Protein AF-A0A914QQ94-F1 (afdb_monomer_lite)

Secondary structure (DSSP, 8-state):
------EEE-TTSBPTT-SSBHHHHHHHHHHH-HHHHHHHTTSPEEEEEEEE-STT--SSEEEEEEEEEETTEEEEEEEEEEEEGGG----

Foldseek 3Di:
DDDFDWDWADQQDPDVLFLDGNVVVLVCCCVPPPVCVVPPVPFAWPTKTKTWPCPPVDPFWTKIWIWTDTPPDPDIDIDIDIGTCVRRDDD

Radius of gyration: 13.31 Å; chains: 1; bounding box: 34×27×37 Å

Sequence (91 aa):
MSETKHSFVNGKDFIDGCSFSVEWLLKSLKENDKEFQQKFGKKNVKEVNAYDISDGRGVASVVLRCTIHFIDSDETYSTILKVPGMELMIF

Structure (mmCIF, N/CA/C/O backbone):
data_AF-A0A914QQ94-F1
#
_entry.id   AF-A0A914QQ94-F1
#
loop_
_atom_site.group_PDB
_atom_site.id
_atom_site.type_symbol
_atom_site.label_atom_id
_atom_site.label_alt_id
_atom_site.label_comp_id
_atom_site.label_asym_id
_atom_site.label_entity_id
_atom_site.label_seq_id
_atom_site.pdbx_PDB_ins_code
_atom_site.Cartn_x
_atom_site.Cartn_y
_atom_site.Cartn_z
_atom_site.occupancy
_atom_site.B_iso_or_equiv
_atom_site.auth_seq_id
_atom_site.auth_comp_id
_atom_site.auth_asym_id
_atom_site.auth_atom_id
_atom_site.pdbx_PDB_model_num
ATOM 1 N N . MET A 1 1 ? -3.530 -6.313 -26.612 1.00 32.69 1 MET A N 1
ATOM 2 C CA . MET A 1 1 ? -4.475 -6.342 -25.479 1.00 32.69 1 MET A CA 1
ATOM 3 C C . MET A 1 1 ? -3.627 -6.582 -24.251 1.00 32.69 1 MET A C 1
ATOM 5 O O . MET A 1 1 ? -3.186 -7.702 -24.064 1.00 32.69 1 MET A O 1
ATOM 9 N N . SER A 1 2 ? -3.253 -5.523 -23.535 1.00 33.00 2 SER A N 1
ATOM 10 C CA . SER A 1 2 ? -2.388 -5.650 -22.359 1.00 33.00 2 SER A CA 1
ATOM 11 C C . SER A 1 2 ? -3.244 -6.160 -21.205 1.00 33.00 2 SER A C 1
ATOM 13 O O . SER A 1 2 ? -4.164 -5.469 -20.771 1.00 33.00 2 SER A O 1
ATOM 15 N N . GLU A 1 3 ? -3.001 -7.398 -20.787 1.00 35.44 3 GLU A N 1
ATOM 16 C CA . GLU A 1 3 ? -3.659 -8.027 -19.645 1.00 35.44 3 GLU A CA 1
ATOM 17 C C . GLU A 1 3 ? -3.362 -7.209 -18.386 1.00 35.44 3 GLU A C 1
ATOM 19 O O . GLU A 1 3 ? -2.229 -7.136 -17.914 1.00 35.44 3 GLU A O 1
ATOM 24 N N . THR A 1 4 ? -4.384 -6.540 -17.856 1.00 38.28 4 THR A N 1
ATOM 25 C CA . THR A 1 4 ? -4.311 -5.883 -16.553 1.00 38.28 4 THR A CA 1
ATOM 26 C C . THR A 1 4 ? -4.214 -6.981 -15.495 1.00 38.28 4 THR A C 1
ATOM 28 O O . THR A 1 4 ? -5.209 -7.624 -15.165 1.00 38.28 4 THR A O 1
ATOM 31 N N . LYS A 1 5 ? -3.001 -7.255 -15.003 1.00 43.38 5 LYS A N 1
ATOM 32 C CA . LYS A 1 5 ? -2.778 -8.163 -13.871 1.00 43.38 5 LYS A CA 1
ATOM 33 C C . LYS A 1 5 ? -3.370 -7.517 -12.616 1.00 43.38 5 LYS A C 1
ATOM 35 O O . LYS A 1 5 ? -2.831 -6.546 -12.094 1.00 43.38 5 LYS A O 1
ATOM 40 N N . HIS A 1 6 ? -4.508 -8.039 -12.172 1.00 47.38 6 HIS A N 1
ATOM 41 C CA . HIS A 1 6 ? -5.112 -7.702 -10.888 1.00 47.38 6 HIS A CA 1
ATOM 42 C C . HIS A 1 6 ? -4.527 -8.633 -9.826 1.00 47.38 6 HIS A C 1
ATOM 44 O O . HIS A 1 6 ? -4.843 -9.823 -9.805 1.00 47.38 6 HIS A O 1
ATOM 50 N N . SER A 1 7 ? -3.649 -8.104 -8.977 1.00 52.41 7 SER A N 1
ATOM 51 C CA . SER A 1 7 ? -3.040 -8.871 -7.890 1.00 52.41 7 SER A CA 1
ATOM 52 C C . SER A 1 7 ? -3.785 -8.608 -6.589 1.00 52.41 7 SER A C 1
ATOM 54 O O . SER A 1 7 ? -3.775 -7.492 -6.072 1.00 52.41 7 SER A O 1
ATOM 56 N N . PHE A 1 8 ? -4.438 -9.656 -6.088 1.00 51.84 8 PHE A N 1
ATOM 57 C CA . PHE A 1 8 ? -5.186 -9.673 -4.835 1.00 51.84 8 PHE A CA 1
ATOM 58 C C . PHE A 1 8 ? -4.239 -10.040 -3.699 1.00 51.84 8 PHE A C 1
ATOM 60 O O . PHE A 1 8 ? -3.786 -11.181 -3.622 1.00 51.84 8 PHE A O 1
ATOM 67 N N . VAL A 1 9 ? -3.924 -9.090 -2.823 1.00 55.88 9 VAL A N 1
ATOM 68 C CA . VAL A 1 9 ? -2.887 -9.290 -1.805 1.00 55.88 9 VAL A CA 1
ATOM 69 C C . VAL A 1 9 ? -3.409 -9.009 -0.395 1.00 55.88 9 VAL A C 1
ATOM 71 O O . VAL A 1 9 ? -3.919 -7.928 -0.093 1.00 55.88 9 VAL A O 1
ATOM 74 N N . ASN A 1 10 ? -3.304 -10.022 0.476 1.00 55.47 10 ASN A N 1
ATOM 75 C CA . ASN A 1 10 ? -3.556 -9.906 1.916 1.00 55.47 10 ASN A CA 1
ATOM 76 C C . ASN A 1 10 ? -2.375 -9.166 2.582 1.00 55.47 10 ASN A C 1
ATOM 78 O O . ASN A 1 10 ? -1.301 -9.082 2.000 1.00 55.47 10 ASN A O 1
ATOM 82 N N . GLY A 1 11 ? -2.530 -8.629 3.797 1.00 53.41 11 GLY A N 1
ATOM 83 C CA . GLY A 1 11 ? -1.597 -7.650 4.387 1.00 53.41 11 GLY A CA 1
ATOM 84 C C . GLY A 1 11 ? -0.109 -8.045 4.421 1.00 53.41 11 GLY A C 1
ATOM 85 O O . GLY A 1 11 ? 0.740 -7.163 4.366 1.00 53.41 11 GLY A O 1
ATOM 86 N N . LYS A 1 12 ? 0.212 -9.344 4.443 1.00 57.09 12 LYS A N 1
ATOM 87 C CA . LYS A 1 12 ? 1.591 -9.873 4.459 1.00 57.09 12 LYS A CA 1
ATOM 88 C C . LYS A 1 12 ? 2.144 -10.260 3.086 1.00 57.09 12 LYS A C 1
ATOM 90 O O . LYS A 1 12 ? 3.269 -10.744 2.998 1.00 57.09 12 LYS A O 1
ATOM 95 N N . ASP A 1 13 ? 1.345 -10.110 2.041 1.00 71.56 13 ASP A N 1
ATOM 96 C CA . ASP A 1 13 ? 1.691 -10.551 0.700 1.00 71.56 13 ASP A CA 1
ATOM 97 C C . ASP A 1 13 ? 2.511 -9.481 -0.042 1.00 71.56 13 ASP A C 1
ATOM 99 O O . ASP A 1 13 ? 2.496 -8.289 0.305 1.00 71.56 13 ASP A O 1
ATOM 103 N N . PHE A 1 14 ? 3.279 -9.927 -1.032 1.00 73.88 14 PHE A N 1
ATOM 104 C CA . PHE A 1 14 ? 4.098 -9.058 -1.867 1.00 73.88 14 PHE A CA 1
ATOM 105 C C . PHE A 1 14 ? 3.266 -8.576 -3.042 1.00 73.88 14 PHE A C 1
ATOM 107 O O . PHE A 1 14 ? 2.507 -9.333 -3.637 1.00 73.88 14 PHE A O 1
ATOM 114 N N . ILE A 1 15 ? 3.417 -7.306 -3.408 1.00 73.50 15 ILE A N 1
ATOM 115 C CA . ILE A 1 15 ? 2.777 -6.825 -4.630 1.00 73.50 15 ILE A CA 1
ATOM 116 C C . ILE A 1 15 ? 3.471 -7.503 -5.818 1.00 73.50 15 ILE A C 1
ATOM 118 O O . ILE A 1 15 ? 4.692 -7.434 -5.933 1.00 73.50 15 ILE A O 1
ATOM 122 N N . ASP A 1 16 ? 2.700 -8.173 -6.681 1.00 69.44 16 ASP A N 1
ATOM 123 C CA . ASP A 1 16 ? 3.228 -8.889 -7.853 1.00 69.44 16 ASP A CA 1
ATOM 124 C C . ASP A 1 16 ? 4.150 -7.981 -8.676 1.00 69.44 16 ASP A C 1
ATOM 126 O O . ASP A 1 16 ? 3.790 -6.857 -9.034 1.00 69.44 16 ASP A O 1
ATOM 130 N N . GLY A 1 17 ? 5.361 -8.468 -8.945 1.00 66.00 17 GLY A N 1
ATOM 131 C CA . GLY A 1 17 ? 6.385 -7.708 -9.656 1.00 66.00 17 GLY A CA 1
ATOM 132 C C . GLY A 1 17 ? 7.093 -6.638 -8.821 1.00 66.00 17 GLY A C 1
ATOM 133 O O . GLY A 1 17 ? 7.792 -5.818 -9.403 1.00 66.00 17 GLY A O 1
ATOM 134 N N . CYS A 1 18 ?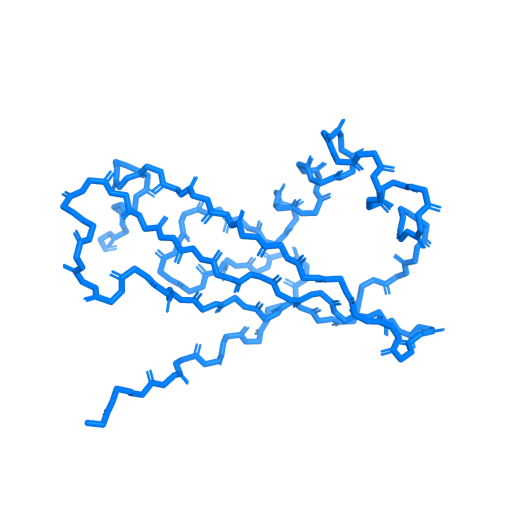 6.935 -6.620 -7.494 1.00 70.00 18 CYS A N 1
ATOM 135 C CA . CYS A 1 18 ? 7.596 -5.685 -6.582 1.00 70.00 18 CYS A CA 1
ATOM 136 C C . CYS A 1 18 ? 8.235 -6.385 -5.376 1.00 70.00 18 CYS A C 1
ATOM 138 O O . CYS A 1 18 ? 7.690 -7.335 -4.822 1.00 70.00 18 CYS A O 1
ATOM 140 N N . SER A 1 19 ? 9.369 -5.855 -4.910 1.00 75.62 19 SER A N 1
ATOM 141 C CA . SER A 1 19 ? 10.109 -6.407 -3.761 1.00 75.62 19 SER A CA 1
ATOM 142 C C . SER A 1 19 ? 9.605 -5.928 -2.394 1.00 75.62 19 SER A C 1
ATOM 144 O O . SER A 1 19 ? 10.216 -6.231 -1.371 1.00 75.62 19 SER A O 1
ATOM 146 N N . PHE A 1 20 ? 8.508 -5.169 -2.351 1.00 80.00 20 PHE A N 1
ATOM 147 C CA . PHE A 1 20 ? 7.917 -4.660 -1.114 1.00 80.00 20 PHE A CA 1
ATOM 148 C C . PHE A 1 20 ? 6.517 -5.235 -0.879 1.00 80.00 20 PHE A C 1
ATOM 150 O O . PHE A 1 20 ? 5.770 -5.554 -1.807 1.00 80.00 20 PHE A O 1
ATOM 157 N N . SER A 1 21 ? 6.165 -5.354 0.398 1.00 84.31 21 SER A N 1
ATOM 158 C CA . SER A 1 21 ? 4.898 -5.934 0.845 1.00 84.31 21 SER A CA 1
ATOM 159 C C . SER A 1 21 ? 3.783 -4.892 0.942 1.00 84.31 21 SER A C 1
ATOM 161 O O . SER A 1 21 ? 4.033 -3.690 1.089 1.00 84.31 21 SER A O 1
ATOM 163 N N . VAL A 1 22 ? 2.534 -5.359 0.969 1.00 83.88 22 VAL A N 1
ATOM 164 C CA . VAL A 1 22 ? 1.362 -4.516 1.268 1.00 83.88 22 VAL A CA 1
ATOM 165 C C . VAL A 1 22 ? 1.517 -3.799 2.611 1.00 83.88 22 VAL A C 1
ATOM 167 O O . VAL A 1 22 ? 1.225 -2.609 2.721 1.00 83.88 22 VAL A O 1
ATOM 170 N N . GLU A 1 23 ? 2.038 -4.488 3.626 1.00 85.56 23 GLU A N 1
ATOM 171 C CA . GLU A 1 23 ? 2.371 -3.906 4.928 1.00 85.56 23 GLU A CA 1
ATOM 172 C C . GLU A 1 23 ? 3.312 -2.700 4.821 1.00 85.56 23 GLU A C 1
ATOM 174 O O . GLU A 1 23 ? 3.069 -1.677 5.464 1.00 85.56 23 GLU A O 1
ATOM 179 N N . TRP A 1 24 ? 4.352 -2.791 3.986 1.00 87.38 24 TRP A N 1
ATOM 180 C CA . TRP A 1 24 ? 5.286 -1.687 3.771 1.00 87.38 24 TRP A CA 1
ATOM 181 C C . TRP A 1 24 ? 4.586 -0.494 3.119 1.00 87.38 24 TRP A C 1
ATOM 183 O O . TRP A 1 24 ? 4.724 0.628 3.599 1.00 87.38 24 TRP A O 1
ATOM 193 N N . LEU A 1 25 ? 3.763 -0.731 2.091 1.00 87.38 25 LEU A N 1
ATOM 194 C CA . LEU A 1 25 ? 2.980 0.320 1.436 1.00 87.38 25 LEU A CA 1
ATOM 195 C C . LEU A 1 25 ? 2.045 1.026 2.430 1.00 87.38 25 LEU A C 1
ATOM 197 O O . LEU A 1 25 ? 2.035 2.254 2.519 1.00 87.38 25 LEU A O 1
ATOM 201 N N . LEU A 1 26 ? 1.271 0.256 3.199 1.00 88.62 26 LEU A N 1
ATOM 202 C CA . LEU A 1 26 ? 0.329 0.796 4.179 1.00 88.62 26 LEU A CA 1
ATOM 203 C C . LEU A 1 26 ? 1.043 1.562 5.291 1.00 88.62 26 LEU A C 1
ATOM 205 O O . LEU A 1 26 ? 0.555 2.607 5.722 1.00 88.62 26 LEU A O 1
ATOM 209 N N . LYS A 1 27 ? 2.192 1.065 5.753 1.00 89.00 27 LYS A N 1
ATOM 210 C CA . LYS A 1 27 ? 3.023 1.763 6.733 1.00 89.00 27 LYS A CA 1
ATOM 211 C C . LYS A 1 27 ? 3.531 3.091 6.164 1.00 89.00 27 LYS A C 1
ATOM 213 O O . LYS A 1 27 ? 3.316 4.125 6.790 1.00 89.00 27 LYS A O 1
ATOM 218 N N . SER A 1 28 ? 4.085 3.083 4.953 1.00 89.50 28 SER A N 1
ATOM 219 C CA . SER A 1 28 ? 4.568 4.286 4.269 1.00 89.50 28 SER A CA 1
ATOM 220 C C . SER A 1 28 ? 3.474 5.344 4.120 1.00 89.50 28 SER A C 1
ATOM 222 O O . SER A 1 28 ? 3.721 6.514 4.409 1.00 89.50 28 SER A O 1
ATOM 224 N N . LEU A 1 29 ? 2.248 4.949 3.758 1.00 90.12 29 LEU A N 1
ATOM 225 C CA . LEU A 1 29 ? 1.100 5.860 3.690 1.00 90.12 29 LEU A CA 1
ATOM 226 C C . LEU A 1 29 ? 0.711 6.403 5.071 1.00 90.12 29 LEU A C 1
ATOM 228 O O . LEU A 1 29 ? 0.499 7.604 5.228 1.00 90.12 29 LEU A O 1
ATOM 232 N N . LYS A 1 30 ? 0.675 5.546 6.098 1.00 89.69 30 LYS A N 1
ATOM 233 C CA . LYS A 1 30 ? 0.391 5.964 7.480 1.00 89.69 30 LYS A CA 1
ATOM 234 C C . LYS A 1 30 ? 1.439 6.911 8.052 1.00 89.69 30 LYS A C 1
ATOM 236 O O . LYS A 1 30 ? 1.089 7.686 8.930 1.00 89.69 30 LYS A O 1
ATOM 241 N N . GLU A 1 31 ? 2.680 6.870 7.584 1.00 90.94 31 GLU A N 1
ATOM 242 C CA . GLU A 1 31 ? 3.754 7.741 8.075 1.00 90.94 31 GLU A CA 1
ATOM 243 C C . GLU A 1 31 ? 3.880 9.036 7.259 1.00 90.94 31 GLU A C 1
ATOM 245 O O . GLU A 1 31 ? 4.135 10.094 7.832 1.00 90.94 31 GLU A O 1
ATOM 250 N N . ASN A 1 32 ? 3.638 8.986 5.944 1.00 90.50 32 ASN A N 1
ATOM 251 C CA . ASN A 1 32 ? 3.990 10.082 5.033 1.00 90.50 32 ASN A CA 1
ATOM 252 C C . ASN A 1 32 ? 2.792 10.775 4.365 1.00 90.50 32 ASN A C 1
ATOM 254 O O . ASN A 1 32 ? 2.928 11.925 3.946 1.00 90.50 32 ASN A O 1
ATOM 258 N N . ASP A 1 33 ? 1.621 10.134 4.275 1.00 91.00 33 ASP A N 1
ATOM 259 C CA . ASP A 1 33 ? 0.456 10.695 3.584 1.00 91.00 33 ASP A CA 1
ATOM 260 C C . ASP A 1 33 ? -0.602 11.215 4.570 1.00 91.00 33 ASP A C 1
ATOM 262 O O . ASP A 1 33 ? -1.360 10.468 5.195 1.00 91.00 33 ASP A O 1
ATOM 266 N N . LYS A 1 34 ? -0.660 12.543 4.716 1.00 91.25 34 LYS A N 1
ATOM 267 C CA . LYS A 1 34 ? -1.572 13.202 5.662 1.00 91.25 34 LYS A CA 1
ATOM 268 C C . LYS A 1 34 ? -3.047 12.988 5.326 1.00 91.25 34 LYS A C 1
ATOM 270 O O . LYS A 1 34 ? -3.867 13.008 6.244 1.00 91.25 34 LYS A O 1
ATOM 275 N N . GLU A 1 35 ? -3.407 12.845 4.051 1.00 88.88 35 GLU A N 1
ATOM 276 C CA . GLU A 1 35 ? -4.801 12.621 3.658 1.00 88.88 35 GLU A CA 1
ATOM 277 C C . GLU A 1 35 ? -5.235 11.206 4.045 1.00 88.88 35 GLU A C 1
ATOM 279 O O . GLU A 1 35 ? -6.281 11.021 4.676 1.00 88.88 35 GLU A O 1
ATOM 284 N N . PHE A 1 36 ? -4.388 10.224 3.745 1.00 89.31 36 PHE A N 1
ATOM 285 C CA . PHE A 1 36 ? -4.572 8.838 4.131 1.00 89.31 36 PHE A CA 1
ATOM 286 C C . PHE A 1 36 ? -4.716 8.710 5.646 1.00 89.31 36 PHE A C 1
ATOM 288 O O . PHE A 1 36 ? -5.663 8.093 6.130 1.00 89.31 36 PHE A O 1
ATOM 295 N N . GLN A 1 37 ? -3.828 9.346 6.412 1.00 90.25 37 GLN A N 1
ATOM 296 C CA . GLN A 1 37 ? -3.879 9.343 7.876 1.00 90.25 37 GLN A CA 1
ATOM 297 C C . GLN A 1 37 ? -5.214 9.873 8.413 1.00 90.25 37 GLN A C 1
ATOM 299 O O . GLN A 1 37 ? -5.819 9.243 9.282 1.00 90.25 37 GLN A O 1
ATOM 304 N N . GLN A 1 38 ? -5.686 11.004 7.885 1.00 89.44 38 GLN A N 1
ATOM 305 C CA . GLN A 1 38 ? -6.902 11.667 8.361 1.00 89.44 38 GLN A CA 1
ATOM 306 C C . GLN A 1 38 ? -8.177 10.895 8.017 1.00 89.44 38 GLN A C 1
ATOM 308 O O . GLN A 1 38 ? -9.062 10.772 8.862 1.00 89.44 38 GLN A O 1
ATOM 313 N N . LYS A 1 39 ? -8.281 10.378 6.789 1.00 85.00 39 LYS A N 1
ATOM 314 C CA . LYS A 1 39 ? -9.516 9.759 6.281 1.00 85.00 39 LYS A CA 1
ATOM 315 C C . LYS A 1 39 ? -9.564 8.241 6.478 1.00 85.00 39 LYS A C 1
ATOM 317 O O . LYS A 1 39 ? -10.641 7.668 6.638 1.00 85.00 39 LYS A O 1
ATOM 322 N N . PHE A 1 40 ? -8.406 7.583 6.476 1.00 84.69 40 PHE A N 1
ATOM 323 C CA . PHE A 1 40 ? -8.300 6.127 6.358 1.00 84.69 40 PHE A CA 1
ATOM 324 C C . PHE A 1 40 ? -7.370 5.475 7.391 1.00 84.69 40 PHE A C 1
ATOM 326 O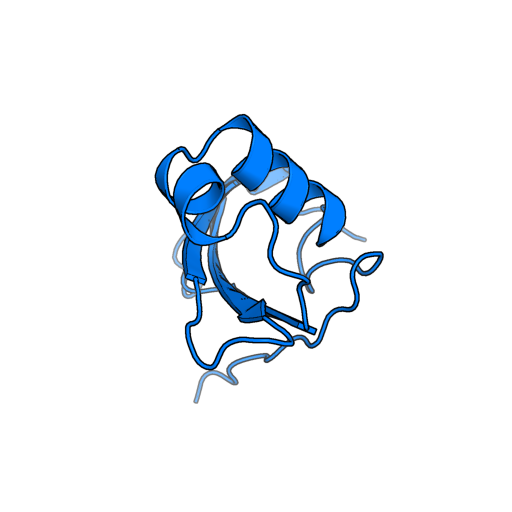 O . PHE A 1 40 ? -7.403 4.258 7.541 1.00 84.69 40 PHE A O 1
ATOM 333 N N . GLY A 1 41 ? -6.591 6.241 8.165 1.00 77.75 41 GLY A N 1
ATOM 334 C CA . GLY A 1 41 ? -5.546 5.710 9.053 1.00 77.75 41 GLY A CA 1
ATOM 335 C C . GLY A 1 41 ? -6.022 4.712 10.120 1.00 77.75 41 GLY A C 1
ATOM 336 O O . GLY A 1 41 ? -5.234 3.880 10.574 1.00 77.75 41 GLY A O 1
ATOM 337 N N . LYS A 1 42 ? -7.310 4.766 10.489 1.00 82.31 42 LYS A N 1
ATOM 338 C CA . LYS A 1 42 ? -7.966 3.851 11.442 1.00 82.31 42 LYS A CA 1
ATOM 339 C C . LYS A 1 42 ? -8.859 2.795 10.781 1.00 82.31 42 LYS A C 1
ATOM 341 O O . LYS A 1 42 ? -9.372 1.931 11.485 1.00 82.31 42 LYS A O 1
ATOM 346 N N . LYS A 1 43 ? -9.093 2.875 9.467 1.00 84.88 43 LYS A N 1
ATOM 347 C CA . LYS A 1 43 ? -9.967 1.935 8.755 1.00 84.88 43 LYS A CA 1
ATOM 348 C C . LYS A 1 43 ? -9.227 0.612 8.531 1.00 84.88 43 LYS A C 1
ATOM 350 O O . LYS A 1 43 ? -8.027 0.597 8.253 1.00 84.88 43 LYS A O 1
ATOM 355 N N . ASN A 1 44 ? -9.953 -0.500 8.637 1.00 84.44 44 ASN A N 1
ATOM 356 C CA . ASN A 1 44 ? -9.406 -1.821 8.337 1.00 84.44 44 ASN A CA 1
ATOM 357 C C . ASN A 1 44 ? -9.353 -2.031 6.825 1.00 84.44 44 ASN A C 1
ATOM 359 O O . ASN A 1 44 ? -10.351 -1.830 6.131 1.00 84.44 44 ASN A O 1
ATOM 363 N N . VAL A 1 45 ? -8.188 -2.434 6.325 1.00 86.38 45 VAL A N 1
ATOM 364 C CA . VAL A 1 45 ? -7.981 -2.726 4.904 1.00 86.38 45 VAL A CA 1
ATOM 365 C C . VAL A 1 45 ? -8.581 -4.089 4.588 1.00 86.38 45 VAL A C 1
ATOM 367 O O . VAL A 1 45 ? -8.303 -5.069 5.274 1.00 86.38 45 VAL A O 1
ATOM 370 N N . LYS A 1 46 ? -9.415 -4.130 3.551 1.00 86.25 46 LYS A N 1
ATOM 371 C CA . LYS A 1 46 ? -9.994 -5.349 2.988 1.00 86.25 46 LYS A CA 1
ATOM 372 C C . LYS A 1 46 ? -9.066 -5.945 1.938 1.00 86.25 46 LYS A C 1
ATOM 374 O O . LYS A 1 46 ? -8.805 -7.140 1.957 1.00 86.25 46 LYS A O 1
ATOM 379 N N . GLU A 1 47 ? -8.597 -5.100 1.027 1.00 84.88 47 GLU A N 1
ATOM 380 C CA . GLU A 1 47 ? -7.850 -5.512 -0.157 1.00 84.88 47 GLU A CA 1
ATOM 381 C C . GLU A 1 47 ? -7.011 -4.350 -0.676 1.00 84.88 47 GLU A C 1
ATOM 383 O O . GLU A 1 47 ? -7.415 -3.187 -0.585 1.00 84.88 47 GLU A O 1
ATOM 388 N N . VAL A 1 48 ? -5.852 -4.670 -1.245 1.00 85.88 48 VAL A N 1
ATOM 389 C CA . VAL A 1 48 ? -5.050 -3.724 -2.015 1.00 85.88 48 VAL A CA 1
ATOM 390 C C . VAL A 1 48 ? -4.879 -4.279 -3.418 1.00 85.88 48 VAL A C 1
ATOM 392 O O . VAL A 1 48 ? -4.353 -5.370 -3.590 1.00 85.88 48 VAL A O 1
ATOM 395 N N . ASN A 1 49 ? -5.315 -3.507 -4.407 1.00 85.94 49 ASN A N 1
ATOM 396 C CA . ASN A 1 49 ? -5.092 -3.773 -5.819 1.00 85.94 49 ASN A CA 1
ATOM 397 C C . ASN A 1 49 ? -3.938 -2.903 -6.298 1.00 85.94 49 ASN A C 1
ATOM 399 O O . ASN A 1 49 ? -4.009 -1.680 -6.186 1.00 85.94 49 ASN A O 1
ATOM 403 N N . ALA A 1 50 ? -2.891 -3.509 -6.844 1.00 84.06 50 ALA A N 1
ATOM 404 C CA . ALA A 1 50 ? -1.772 -2.788 -7.434 1.00 84.06 50 ALA A CA 1
ATOM 405 C C . ALA A 1 50 ? -1.549 -3.266 -8.867 1.00 84.06 50 ALA A C 1
ATOM 407 O O . ALA A 1 50 ? -1.533 -4.468 -9.122 1.00 84.06 50 ALA A O 1
ATOM 408 N N . TYR A 1 51 ? -1.391 -2.324 -9.794 1.00 80.50 51 TYR A N 1
ATOM 409 C CA . TYR A 1 51 ? -1.071 -2.628 -11.186 1.00 80.50 51 TYR A CA 1
ATOM 410 C C . TYR A 1 51 ? -0.084 -1.618 -11.762 1.00 80.50 51 TYR A C 1
ATOM 412 O O . TYR A 1 51 ? -0.127 -0.427 -11.435 1.00 80.50 51 TYR A O 1
ATOM 420 N N . ASP A 1 52 ? 0.803 -2.103 -12.627 1.00 81.62 52 ASP A N 1
ATOM 421 C CA . ASP A 1 52 ? 1.735 -1.259 -13.363 1.00 81.62 52 ASP A CA 1
ATOM 422 C C . ASP A 1 52 ? 1.003 -0.393 -14.395 1.00 81.62 52 ASP A C 1
ATOM 424 O O . ASP A 1 52 ? 0.179 -0.867 -15.176 1.00 81.62 52 ASP A O 1
ATOM 428 N N . ILE A 1 53 ? 1.332 0.896 -14.385 1.00 84.50 53 ILE A N 1
ATOM 429 C CA . ILE A 1 53 ? 0.894 1.900 -15.357 1.00 84.50 53 ILE A CA 1
ATOM 430 C C . ILE A 1 53 ? 2.077 2.526 -16.103 1.00 84.50 53 ILE A C 1
ATOM 432 O O . ILE A 1 53 ? 1.897 3.509 -16.822 1.00 84.50 53 ILE A O 1
ATOM 436 N N . SER A 1 54 ? 3.292 1.994 -15.930 1.00 76.62 54 SER A N 1
ATOM 437 C CA . SER A 1 54 ? 4.472 2.468 -16.655 1.00 76.62 54 SER A CA 1
ATOM 438 C C . SER A 1 54 ? 4.479 2.044 -18.125 1.00 76.62 54 SER A C 1
ATOM 440 O O . SER A 1 54 ? 5.178 2.676 -18.921 1.00 76.62 54 SER A O 1
ATOM 442 N N . ASP A 1 55 ? 3.681 1.031 -18.501 1.00 68.50 55 ASP A N 1
ATOM 443 C CA . ASP A 1 55 ? 3.442 0.619 -19.895 1.00 68.50 55 ASP A CA 1
ATOM 444 C C . ASP A 1 55 ? 4.762 0.313 -20.637 1.00 68.50 55 ASP A C 1
ATOM 446 O O . ASP A 1 55 ? 4.936 0.622 -21.814 1.00 68.50 55 ASP A O 1
ATOM 450 N N . GLY A 1 56 ? 5.757 -0.209 -19.908 1.00 61.84 56 GLY A N 1
ATOM 451 C CA . GLY A 1 56 ? 7.093 -0.521 -20.432 1.00 61.84 56 GLY A CA 1
ATOM 452 C C . GLY A 1 56 ? 7.940 0.693 -20.843 1.00 61.84 56 GLY A C 1
ATOM 453 O O . GLY A 1 56 ? 9.040 0.524 -21.363 1.00 61.84 56 GLY A O 1
ATOM 454 N N . ARG A 1 57 ? 7.470 1.926 -20.608 1.00 62.81 57 ARG A N 1
ATOM 455 C CA . ARG A 1 57 ? 8.169 3.171 -20.985 1.00 62.81 57 ARG A CA 1
ATOM 456 C C . ARG A 1 57 ? 9.126 3.690 -19.907 1.00 62.81 57 ARG A C 1
ATOM 458 O O . ARG A 1 57 ? 9.841 4.667 -20.133 1.00 62.81 57 ARG A O 1
ATOM 465 N N . GLY A 1 58 ? 9.161 3.045 -18.742 1.00 55.53 58 GLY A N 1
ATOM 466 C CA . GLY A 1 58 ? 10.065 3.360 -17.638 1.00 55.53 58 GLY A CA 1
ATOM 467 C C . GLY A 1 58 ? 11.343 2.523 -17.678 1.00 55.53 58 GLY A C 1
ATOM 468 O O . GLY A 1 58 ? 11.384 1.434 -17.128 1.00 55.53 58 GLY A O 1
ATOM 469 N N . VAL A 1 59 ? 12.421 3.049 -18.266 1.00 58.25 59 VAL A N 1
ATOM 470 C CA . VAL A 1 59 ? 13.726 2.349 -18.348 1.00 58.25 59 VAL A CA 1
ATOM 471 C C . VAL A 1 59 ? 14.427 2.147 -16.993 1.00 58.25 59 VAL A C 1
ATOM 473 O O . VAL A 1 59 ? 15.367 1.367 -16.901 1.00 58.25 59 VAL A O 1
ATOM 476 N N . ALA A 1 60 ? 13.995 2.854 -15.942 1.00 65.31 60 ALA A N 1
ATOM 477 C CA . ALA A 1 60 ? 14.646 2.854 -14.626 1.00 65.31 60 ALA A CA 1
ATOM 478 C C . ALA A 1 60 ? 13.672 2.946 -13.438 1.00 65.31 60 ALA A C 1
ATOM 480 O O . ALA A 1 60 ? 14.098 3.137 -12.298 1.00 65.31 60 ALA A O 1
ATOM 481 N N . SER A 1 61 ? 12.357 2.895 -13.661 1.00 69.38 61 SER A N 1
ATOM 482 C CA . SER A 1 61 ? 11.351 2.962 -12.594 1.00 69.38 61 SER A CA 1
ATOM 483 C C . SER A 1 61 ? 10.034 2.368 -13.071 1.00 69.38 61 SER A C 1
ATOM 485 O O . SER A 1 61 ? 9.623 2.638 -14.198 1.00 69.38 61 SER A O 1
ATOM 487 N N . VAL A 1 62 ? 9.356 1.640 -12.191 1.00 78.25 62 VAL A N 1
ATOM 488 C CA . VAL A 1 62 ? 7.978 1.180 -12.387 1.00 78.25 62 VAL A CA 1
ATOM 489 C C . VAL A 1 62 ? 7.043 2.140 -11.671 1.00 78.25 62 VAL A C 1
ATOM 491 O O . VAL A 1 62 ? 7.359 2.669 -10.603 1.00 78.25 62 VAL A O 1
ATOM 494 N N . VAL A 1 63 ? 5.904 2.419 -12.294 1.00 83.88 63 VAL A N 1
ATOM 495 C CA . VAL A 1 63 ? 4.885 3.305 -11.737 1.00 83.88 63 VAL A CA 1
ATOM 496 C C . VAL A 1 63 ? 3.658 2.454 -11.508 1.00 83.88 63 VAL A C 1
ATOM 498 O O . VAL A 1 63 ? 3.044 1.993 -12.460 1.00 83.88 63 VAL A O 1
ATOM 501 N N . LEU A 1 64 ? 3.309 2.245 -10.247 1.00 84.44 64 LEU A N 1
ATOM 502 C CA . LEU A 1 64 ? 2.154 1.456 -9.859 1.00 84.44 64 LEU A CA 1
ATOM 503 C C . LEU A 1 64 ? 1.003 2.376 -9.500 1.00 84.44 64 LEU A C 1
ATOM 505 O O . LEU A 1 64 ? 1.178 3.380 -8.804 1.00 84.44 64 LEU A O 1
ATOM 509 N N . ARG A 1 65 ? -0.197 1.985 -9.905 1.00 88.50 65 ARG A N 1
ATOM 510 C CA . ARG A 1 65 ? -1.419 2.497 -9.306 1.00 88.50 65 ARG A CA 1
ATOM 511 C C . ARG A 1 65 ? -1.896 1.510 -8.255 1.00 88.50 65 ARG A C 1
ATOM 513 O O . ARG A 1 65 ? -2.201 0.365 -8.577 1.00 88.50 65 ARG A O 1
ATOM 520 N N . CYS A 1 66 ? -1.979 1.984 -7.017 1.00 88.88 66 CYS A N 1
ATOM 521 C CA . CYS A 1 66 ? -2.469 1.219 -5.881 1.00 88.88 66 CYS A CA 1
ATOM 522 C C . CYS A 1 66 ? -3.852 1.731 -5.478 1.00 88.88 66 CYS A C 1
ATOM 524 O O . CYS A 1 66 ? -4.025 2.925 -5.235 1.00 88.88 66 CYS A O 1
ATOM 526 N N . THR A 1 67 ? -4.820 0.831 -5.363 1.00 90.88 67 THR A N 1
ATOM 527 C CA . THR A 1 67 ? -6.170 1.108 -4.877 1.00 90.88 67 THR A CA 1
ATOM 528 C C . THR A 1 67 ? -6.442 0.245 -3.653 1.00 90.88 67 THR A C 1
ATOM 530 O O . THR A 1 67 ? -6.364 -0.978 -3.703 1.00 90.88 67 THR A O 1
ATOM 533 N N . ILE A 1 68 ? -6.740 0.901 -2.537 1.00 90.44 68 ILE A N 1
ATOM 534 C CA . ILE A 1 68 ? -6.983 0.287 -1.236 1.00 90.44 68 ILE A CA 1
ATOM 535 C C . ILE A 1 68 ? -8.487 0.297 -0.980 1.00 90.44 68 ILE A C 1
ATOM 537 O O . ILE A 1 68 ? -9.117 1.358 -0.971 1.00 90.44 68 ILE A O 1
ATOM 541 N N . HIS A 1 69 ? -9.037 -0.888 -0.744 1.00 89.81 69 HIS A N 1
ATOM 542 C CA . HIS A 1 69 ? -10.420 -1.115 -0.350 1.00 89.81 69 HIS A CA 1
ATOM 543 C C . HIS A 1 69 ? -10.476 -1.362 1.156 1.00 89.81 69 HIS A C 1
ATOM 545 O O . HIS A 1 69 ? -9.631 -2.071 1.708 1.00 89.81 69 HIS A O 1
ATOM 551 N N . PHE A 1 70 ? -11.480 -0.807 1.830 1.00 89.12 70 PHE A N 1
ATOM 552 C CA . PHE A 1 70 ? -11.644 -0.931 3.278 1.00 89.12 70 PHE A CA 1
ATOM 553 C C . PHE A 1 70 ? -12.846 -1.817 3.612 1.00 89.12 70 PHE A C 1
ATOM 555 O O . PHE A 1 70 ? -13.775 -1.941 2.822 1.00 89.12 70 PHE A O 1
ATOM 562 N N . ILE A 1 71 ? -12.815 -2.476 4.771 1.00 85.81 71 ILE A N 1
ATOM 563 C CA . ILE A 1 71 ? -13.866 -3.425 5.179 1.00 85.81 71 ILE A CA 1
ATOM 564 C C . ILE A 1 71 ? -15.186 -2.692 5.451 1.00 85.81 71 ILE A C 1
ATOM 566 O O . ILE A 1 71 ? -16.235 -3.105 4.970 1.00 85.81 71 ILE A O 1
ATOM 570 N N . ASP A 1 72 ? -15.111 -1.582 6.184 1.00 83.31 72 ASP A N 1
ATOM 571 C CA . ASP A 1 72 ? -16.259 -0.806 6.676 1.00 83.31 72 ASP A CA 1
ATOM 572 C C . ASP A 1 72 ? -16.633 0.382 5.773 1.00 83.31 72 ASP A C 1
ATOM 574 O O . ASP A 1 72 ? -17.274 1.337 6.211 1.00 83.31 72 ASP A O 1
ATOM 578 N N . SER A 1 73 ? -16.171 0.409 4.520 1.00 82.25 73 SER A N 1
ATOM 579 C CA . SER A 1 73 ? -16.382 1.573 3.660 1.00 82.25 73 SER A CA 1
ATOM 580 C C . SER A 1 73 ? -16.368 1.202 2.186 1.00 82.25 73 SER A C 1
ATOM 582 O O . SER A 1 73 ? -15.455 0.522 1.729 1.00 82.25 73 SER A O 1
ATOM 584 N N . ASP A 1 74 ? -17.350 1.717 1.447 1.00 83.88 74 ASP A N 1
ATOM 585 C CA . ASP A 1 74 ? -17.342 1.690 -0.021 1.00 83.88 74 ASP A CA 1
ATOM 586 C C . ASP A 1 74 ? -16.315 2.684 -0.601 1.00 83.88 74 ASP A C 1
ATOM 588 O O . ASP A 1 74 ? -15.920 2.602 -1.760 1.00 83.88 74 ASP A O 1
ATOM 592 N N . GLU A 1 75 ? -15.821 3.613 0.228 1.00 88.06 75 GLU A N 1
ATOM 593 C CA . GLU A 1 75 ? -14.759 4.528 -0.168 1.00 88.06 75 GLU A CA 1
ATOM 594 C C . GLU A 1 75 ? -13.446 3.775 -0.381 1.00 88.06 75 GLU A C 1
ATOM 596 O O . GLU A 1 75 ? -12.962 3.068 0.505 1.00 88.06 75 GLU A O 1
ATOM 601 N N . THR A 1 76 ? -12.816 4.007 -1.528 1.00 91.00 76 THR A N 1
ATOM 602 C CA . THR A 1 76 ? -11.475 3.501 -1.834 1.00 91.00 76 THR A CA 1
ATOM 603 C C . THR A 1 76 ? -10.449 4.620 -1.784 1.00 91.00 76 THR A C 1
ATOM 605 O O . THR A 1 76 ? -10.735 5.741 -2.207 1.00 91.00 76 THR A O 1
ATOM 608 N N . TYR A 1 77 ? -9.228 4.308 -1.362 1.00 90.88 77 TYR A N 1
ATOM 609 C CA . TYR A 1 77 ? -8.104 5.233 -1.473 1.00 90.88 77 TYR A CA 1
ATOM 610 C C . TYR A 1 77 ? -7.203 4.809 -2.631 1.00 90.88 77 TYR A C 1
ATOM 612 O O . TYR A 1 77 ? -6.720 3.681 -2.653 1.00 90.88 77 TYR A O 1
ATOM 620 N N . SER A 1 78 ? -6.982 5.699 -3.598 1.00 91.12 78 SER A N 1
ATOM 621 C CA . SER A 1 78 ? -6.084 5.443 -4.727 1.00 91.12 78 SER A CA 1
ATOM 622 C C . SER A 1 78 ? -4.853 6.329 -4.642 1.00 91.12 78 SER A C 1
ATOM 624 O O . SER A 1 78 ? -4.973 7.535 -4.454 1.00 91.12 78 SER A O 1
ATOM 626 N N . THR A 1 79 ? -3.680 5.741 -4.844 1.00 90.12 79 THR A N 1
ATOM 627 C CA . THR A 1 79 ? -2.405 6.457 -4.890 1.00 90.12 79 THR A CA 1
ATOM 628 C C . THR A 1 79 ? -1.526 5.931 -6.016 1.00 90.12 79 THR A C 1
ATOM 630 O O . THR A 1 79 ? -1.698 4.803 -6.487 1.00 90.12 79 THR A O 1
ATOM 633 N N . ILE A 1 80 ? -0.595 6.768 -6.466 1.00 89.12 80 ILE A N 1
ATOM 634 C CA . ILE A 1 80 ? 0.404 6.410 -7.467 1.00 89.12 80 ILE A CA 1
ATOM 635 C C . ILE A 1 80 ? 1.745 6.268 -6.762 1.00 89.12 80 ILE A C 1
ATOM 637 O O . ILE A 1 80 ? 2.245 7.222 -6.168 1.00 89.12 80 ILE 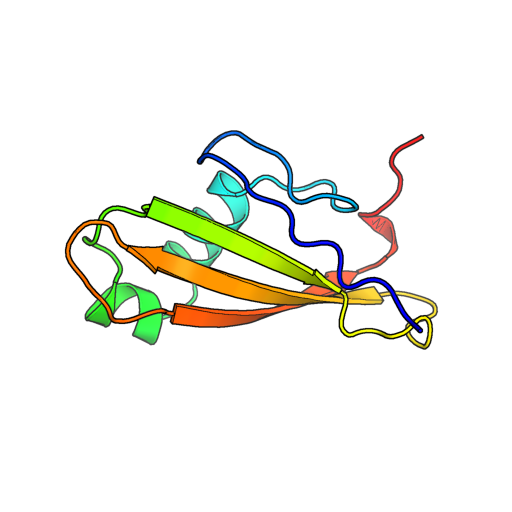A O 1
ATOM 641 N N . LEU A 1 81 ? 2.336 5.082 -6.856 1.00 85.69 81 LEU A N 1
ATOM 642 C CA . LEU A 1 81 ? 3.647 4.790 -6.306 1.00 85.69 81 LEU A CA 1
ATOM 643 C C . LEU A 1 81 ? 4.669 4.717 -7.437 1.00 85.69 81 LEU A C 1
ATOM 645 O O . LEU A 1 81 ? 4.534 3.919 -8.361 1.00 85.69 81 LEU A O 1
ATOM 649 N N . LYS A 1 82 ? 5.721 5.530 -7.348 1.00 85.44 82 LYS A N 1
ATOM 650 C CA . LYS A 1 82 ? 6.879 5.430 -8.237 1.00 85.44 82 LYS A CA 1
ATOM 651 C C . LYS A 1 82 ? 7.981 4.655 -7.528 1.00 85.44 82 LYS A C 1
ATOM 653 O O . LYS A 1 82 ? 8.496 5.118 -6.515 1.00 85.44 82 LYS A O 1
ATOM 658 N N . VAL A 1 83 ? 8.346 3.511 -8.087 1.00 77.81 83 VAL A N 1
ATOM 659 C CA . VAL A 1 83 ? 9.337 2.591 -7.529 1.00 77.81 83 VAL A CA 1
ATOM 660 C C . VAL A 1 83 ? 10.576 2.618 -8.425 1.00 77.81 83 VAL A C 1
ATOM 662 O O . VAL A 1 83 ? 10.452 2.381 -9.631 1.00 77.81 83 VAL A O 1
ATOM 665 N N . PRO A 1 84 ? 11.770 2.934 -7.901 1.00 77.75 84 PRO A N 1
ATOM 666 C CA . PRO A 1 84 ? 12.995 2.864 -8.688 1.00 77.75 84 PRO A CA 1
ATOM 667 C C . PRO A 1 84 ? 13.291 1.409 -9.089 1.00 77.75 84 PRO A C 1
ATOM 669 O O . PRO A 1 84 ? 13.213 0.490 -8.282 1.00 77.75 84 PRO A O 1
ATOM 672 N N . GLY A 1 85 ? 13.650 1.189 -10.354 1.00 63.34 85 GLY A N 1
ATOM 673 C CA . GLY A 1 85 ? 13.760 -0.143 -10.964 1.00 63.34 85 GLY A CA 1
ATOM 674 C C . GLY A 1 85 ? 14.868 -1.029 -10.387 1.00 63.34 85 GLY A C 1
ATOM 675 O O . GLY A 1 85 ? 14.830 -2.241 -10.559 1.00 63.34 85 GLY A O 1
ATOM 676 N N . MET A 1 86 ? 15.822 -0.447 -9.656 1.00 58.97 86 MET A N 1
ATOM 677 C CA . M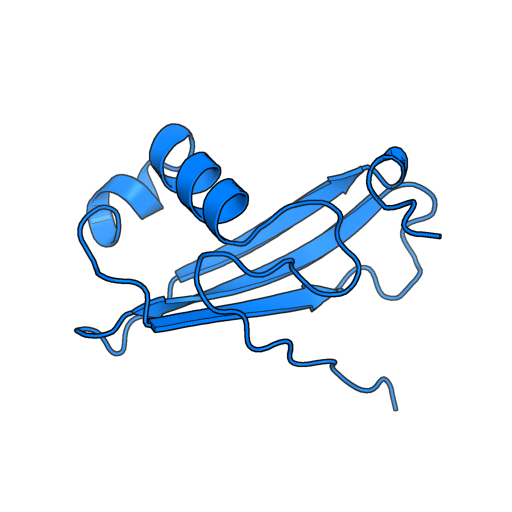ET A 1 86 ? 16.855 -1.185 -8.916 1.00 58.97 86 MET A CA 1
ATOM 678 C C . MET A 1 86 ? 16.295 -2.032 -7.762 1.00 58.97 86 MET A C 1
ATOM 680 O O . MET A 1 86 ? 16.955 -2.969 -7.331 1.00 58.97 86 MET A O 1
ATOM 684 N N . GLU A 1 87 ? 15.081 -1.736 -7.290 1.00 54.12 87 GLU A N 1
ATOM 685 C CA . GLU A 1 87 ? 14.377 -2.538 -6.283 1.00 54.12 87 GLU A CA 1
ATOM 686 C C . GLU A 1 87 ? 13.519 -3.659 -6.893 1.00 54.12 87 GLU A C 1
ATOM 688 O O . GLU A 1 87 ? 12.860 -4.371 -6.149 1.00 54.12 87 GLU A O 1
ATOM 693 N N . LEU A 1 88 ? 13.509 -3.861 -8.217 1.00 54.12 88 LEU A N 1
ATOM 694 C CA . LEU A 1 88 ? 12.633 -4.841 -8.890 1.00 54.12 88 LEU A CA 1
ATOM 695 C C . LEU A 1 88 ? 13.343 -6.132 -9.329 1.00 54.12 88 LEU A C 1
ATOM 697 O O . LEU A 1 88 ? 12.794 -6.905 -10.110 1.00 54.12 88 LEU A O 1
ATOM 70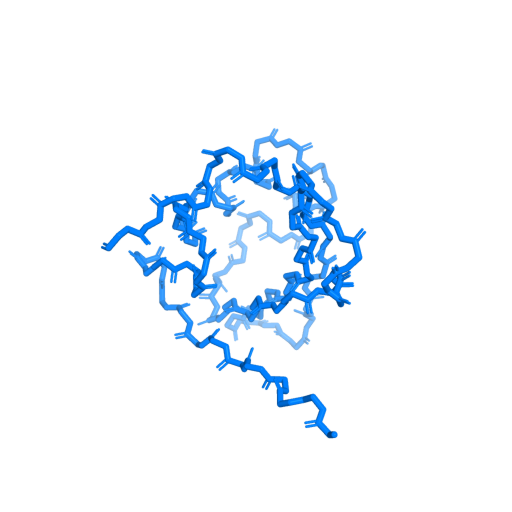1 N N . MET A 1 89 ? 14.558 -6.391 -8.840 1.00 44.47 89 MET A N 1
ATOM 702 C CA . MET A 1 89 ? 15.242 -7.663 -9.092 1.00 44.47 89 MET A CA 1
ATOM 703 C C . MET A 1 89 ? 14.685 -8.763 -8.189 1.00 44.47 89 MET A C 1
ATOM 705 O O . MET A 1 89 ? 15.173 -8.974 -7.081 1.00 44.47 89 MET A O 1
ATOM 709 N N . ILE A 1 90 ? 13.696 -9.492 -8.696 1.00 46.00 90 ILE A N 1
ATOM 710 C CA . ILE A 1 90 ? 13.356 -10.825 -8.199 1.00 46.00 90 ILE A CA 1
ATOM 711 C C . ILE A 1 90 ? 13.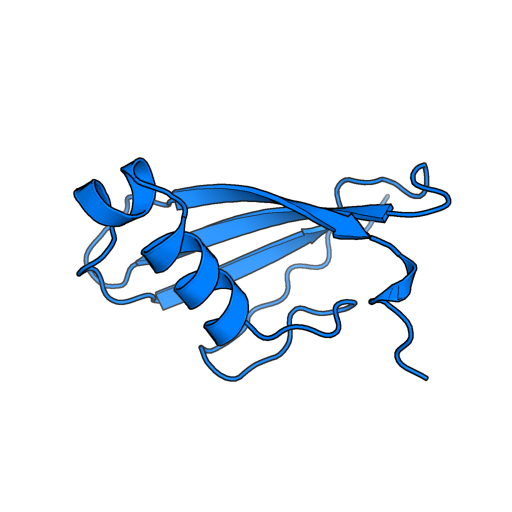786 -11.808 -9.296 1.00 46.00 90 ILE A C 1
ATOM 713 O O . ILE A 1 90 ? 13.280 -11.732 -10.417 1.00 46.00 90 ILE A O 1
ATOM 717 N N . PHE A 1 91 ? 14.787 -12.640 -8.992 1.00 39.31 91 PHE A N 1
ATOM 718 C CA . PHE A 1 91 ? 15.208 -13.788 -9.806 1.00 39.31 91 PHE A CA 1
ATOM 719 C C . PHE A 1 91 ? 14.361 -15.013 -9.464 1.00 39.31 91 PHE A C 1
ATOM 721 O O . PHE A 1 91 ? 13.999 -15.146 -8.271 1.00 39.31 91 PHE A O 1
#

pLDDT: mean 75.36, std 16.43, range [32.69, 91.25]

Organism: NCBI:txid227884